Protein AF-A0A5R8LJY5-F1 (afdb_monomer)

Foldseek 3Di:
DVVVVVVVVVVVVVVVVVVVPDPDDAADDPPAPGGPVVQVVQVVVPGGDPDGPVPPPPDD

Mean predicted aligned error: 6.27 Å

Secondary structure (DSSP, 8-state):
-HHHHHHHHHHHHHHHHHHHT--------TTSS--HHHHHHHHTTT---S--TT------

Structure (mmCIF, N/CA/C/O backbone):
data_AF-A0A5R8LJY5-F1
#
_entry.id   AF-A0A5R8LJY5-F1
#
loop_
_atom_site.group_PDB
_atom_site.id
_atom_site.type_symbol
_atom_site.label_atom_id
_atom_site.label_alt_id
_atom_site.label_comp_id
_atom_site.label_asym_id
_atom_site.label_entity_id
_atom_site.label_seq_id
_atom_site.pdbx_PDB_ins_code
_atom_site.Cartn_x
_atom_site.Cartn_y
_atom_site.Cartn_z
_atom_site.occupancy
_atom_site.B_iso_or_equiv
_atom_site.auth_seq_id
_atom_site.auth_comp_id
_atom_site.auth_asym_id
_atom_site.auth_atom_id
_atom_site.pdbx_PDB_model_num
ATOM 1 N N . HIS A 1 1 ? -17.307 19.189 3.398 1.00 70.62 1 HIS A N 1
ATOM 2 C CA . HIS A 1 1 ? -15.938 18.853 2.949 1.00 70.62 1 HIS A CA 1
ATOM 3 C C . HIS A 1 1 ? -15.018 18.281 4.030 1.00 70.62 1 HIS A C 1
ATOM 5 O O . HIS A 1 1 ? -14.002 17.706 3.675 1.00 70.62 1 HIS A O 1
ATOM 11 N N . TRP A 1 2 ? -15.345 18.354 5.329 1.00 87.19 2 TRP A N 1
ATOM 12 C CA . TRP A 1 2 ? -14.532 17.686 6.362 1.00 87.19 2 TRP A CA 1
ATOM 13 C C . TRP A 1 2 ? -14.829 16.179 6.484 1.00 87.19 2 TRP A C 1
ATOM 15 O O . TRP A 1 2 ? -13.936 15.381 6.745 1.00 87.19 2 TRP A O 1
ATOM 25 N N . SER A 1 3 ? -16.078 15.777 6.235 1.00 85.69 3 SER A N 1
ATOM 26 C CA . SER A 1 3 ? -16.524 14.377 6.279 1.00 85.69 3 SER A CA 1
ATOM 27 C C . SER A 1 3 ? -15.781 13.472 5.289 1.00 85.69 3 SER A C 1
ATOM 29 O O . SER A 1 3 ? -15.366 12.382 5.662 1.00 85.69 3 SER A O 1
ATOM 31 N N . GLU A 1 4 ? -15.571 13.929 4.053 1.00 89.00 4 GLU A N 1
ATOM 32 C CA . GLU A 1 4 ? -14.834 13.184 3.018 1.00 89.00 4 GLU A CA 1
ATOM 33 C C . GLU A 1 4 ? -13.362 12.998 3.401 1.00 89.00 4 GLU A C 1
ATOM 35 O O . GLU A 1 4 ? -12.837 11.892 3.320 1.00 89.00 4 GLU A O 1
ATOM 40 N N . LEU A 1 5 ? -12.714 14.058 3.897 1.00 92.50 5 LEU A N 1
ATOM 41 C CA . LEU A 1 5 ? -11.332 13.990 4.373 1.00 92.50 5 LEU A CA 1
ATOM 42 C C . LEU A 1 5 ? -11.191 13.007 5.543 1.00 92.50 5 LEU A C 1
ATOM 44 O O . LEU A 1 5 ? -10.264 12.202 5.567 1.00 92.50 5 LEU A O 1
ATOM 48 N N . SER A 1 6 ? -12.126 13.049 6.493 1.00 94.00 6 SER A N 1
ATOM 49 C CA . SER A 1 6 ? -12.150 12.124 7.624 1.00 94.00 6 SER A CA 1
ATOM 50 C C . SER A 1 6 ? -12.354 10.676 7.183 1.00 94.00 6 SER A C 1
ATOM 52 O O . SER A 1 6 ? -11.679 9.790 7.697 1.00 94.00 6 SER A O 1
ATOM 54 N N . ALA A 1 7 ? -13.233 10.416 6.213 1.00 94.88 7 ALA A N 1
ATOM 55 C CA . ALA A 1 7 ? -13.435 9.072 5.674 1.00 94.88 7 ALA A CA 1
ATOM 56 C C . ALA A 1 7 ? -12.164 8.515 5.008 1.00 94.88 7 ALA A C 1
ATOM 58 O O . ALA A 1 7 ? -11.816 7.358 5.239 1.00 94.88 7 ALA A O 1
ATOM 59 N N . SER A 1 8 ? -11.435 9.342 4.249 1.00 96.75 8 SER A N 1
ATOM 60 C CA . SER A 1 8 ? -10.152 8.946 3.654 1.00 96.75 8 SER A CA 1
ATOM 61 C C . SER A 1 8 ? -9.115 8.561 4.713 1.00 96.75 8 SER A C 1
ATOM 63 O O . SER A 1 8 ? -8.436 7.548 4.558 1.00 96.75 8 SER A O 1
ATOM 65 N N . TRP A 1 9 ? -9.019 9.325 5.807 1.00 96.06 9 TRP A N 1
ATOM 66 C CA . TRP A 1 9 ? -8.105 9.008 6.909 1.00 96.06 9 TRP A CA 1
ATOM 67 C C . TRP A 1 9 ? -8.479 7.714 7.625 1.00 96.06 9 TRP A C 1
ATOM 69 O O . TRP A 1 9 ? -7.618 6.857 7.782 1.00 96.06 9 TRP A O 1
ATOM 79 N N . HIS A 1 10 ? -9.761 7.504 7.938 1.00 96.88 10 HIS A N 1
ATOM 80 C CA . HIS A 1 10 ? -10.208 6.249 8.550 1.00 96.88 10 HIS A CA 1
ATOM 81 C C . HIS A 1 10 ? -9.842 5.015 7.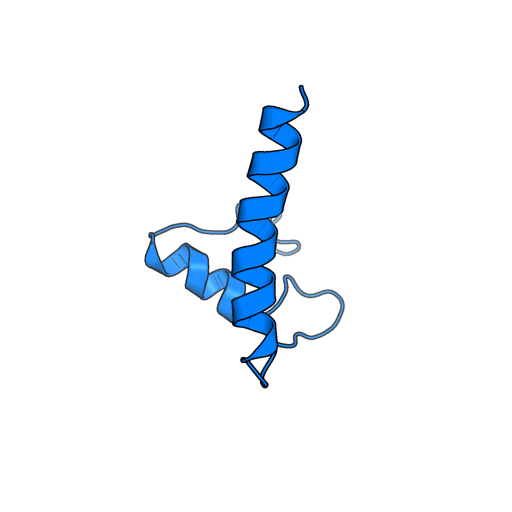708 1.00 96.88 10 HIS A C 1
ATOM 83 O O . HIS A 1 10 ? -9.500 3.970 8.259 1.00 96.88 10 HIS A O 1
ATOM 89 N N . PHE A 1 11 ? -9.897 5.123 6.377 1.00 97.19 11 PHE A N 1
ATOM 90 C CA . PHE A 1 11 ? -9.486 4.037 5.486 1.00 97.19 11 PHE A CA 1
ATOM 91 C C . PHE A 1 11 ? -7.970 3.782 5.538 1.00 97.19 11 PHE A C 1
ATOM 93 O O . PHE A 1 11 ? -7.539 2.632 5.623 1.00 97.19 11 PHE A O 1
ATOM 100 N N . ILE A 1 12 ? -7.158 4.844 5.524 1.00 97.38 12 ILE A N 1
ATOM 101 C CA . ILE A 1 12 ? -5.691 4.754 5.601 1.00 97.38 12 ILE A CA 1
ATOM 102 C C . ILE A 1 12 ? -5.237 4.189 6.953 1.00 97.38 12 ILE A C 1
ATOM 104 O O . ILE A 1 12 ? -4.339 3.347 6.985 1.00 97.38 12 ILE A O 1
ATOM 108 N N . ASP A 1 13 ? -5.872 4.601 8.051 1.00 97.81 13 ASP A N 1
ATOM 109 C CA . ASP A 1 13 ? -5.516 4.177 9.409 1.00 97.81 13 ASP A CA 1
ATOM 110 C C . ASP A 1 13 ? -5.611 2.654 9.569 1.00 97.81 13 ASP A C 1
ATOM 112 O O . ASP A 1 13 ? -4.718 2.023 10.138 1.00 97.81 13 ASP A O 1
ATOM 116 N N . ALA A 1 14 ? -6.649 2.036 8.997 1.00 97.50 14 ALA A N 1
ATOM 117 C CA . ALA A 1 14 ? -6.809 0.584 9.016 1.00 97.50 14 ALA A CA 1
ATOM 118 C C . ALA A 1 14 ? -5.671 -0.143 8.273 1.00 97.50 14 ALA A C 1
ATOM 120 O O . ALA A 1 14 ? -5.170 -1.164 8.750 1.00 97.50 14 ALA A O 1
ATOM 121 N N . ILE A 1 15 ? -5.230 0.394 7.128 1.00 96.31 15 ILE A N 1
ATOM 122 C CA . ILE A 1 15 ? -4.117 -0.162 6.342 1.00 96.31 15 ILE A CA 1
ATOM 123 C C . ILE A 1 15 ? -2.802 -0.023 7.113 1.00 96.31 15 ILE A C 1
ATOM 125 O O . ILE A 1 15 ? -2.044 -0.987 7.219 1.00 96.31 15 ILE A O 1
ATOM 129 N N . GLN A 1 16 ? -2.544 1.156 7.685 1.00 96.06 16 GLN A N 1
ATOM 130 C CA . GLN A 1 16 ? -1.333 1.419 8.460 1.00 96.06 16 GLN A CA 1
ATOM 131 C C . GLN A 1 16 ? -1.236 0.486 9.675 1.00 96.06 16 GLN A C 1
ATOM 133 O O . GLN A 1 16 ? -0.178 -0.098 9.915 1.00 96.06 16 GLN A O 1
ATOM 138 N N . ALA A 1 17 ? -2.336 0.307 10.415 1.00 96.81 17 ALA A N 1
ATOM 139 C CA . ALA A 1 17 ? -2.382 -0.588 11.565 1.00 96.81 17 ALA A CA 1
ATOM 140 C C . ALA A 1 17 ? -2.019 -2.028 11.170 1.00 96.81 17 ALA A C 1
ATOM 142 O O . ALA A 1 17 ? -1.181 -2.646 11.827 1.00 96.81 17 ALA A O 1
ATOM 143 N N . ALA A 1 18 ? -2.577 -2.537 10.067 1.00 95.06 18 ALA A N 1
ATOM 144 C CA . ALA A 1 18 ? -2.248 -3.864 9.553 1.00 95.06 18 ALA A CA 1
ATOM 145 C C . ALA A 1 18 ? -0.770 -3.974 9.137 1.00 95.06 18 ALA A C 1
ATOM 147 O O . ALA A 1 18 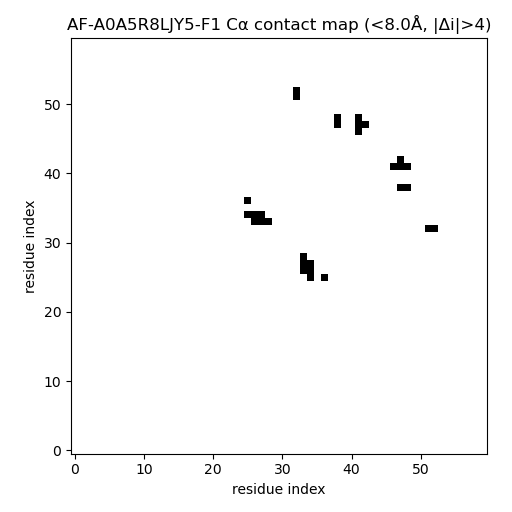? -0.088 -4.916 9.535 1.00 95.06 18 ALA A O 1
ATOM 148 N N . TRP A 1 19 ? -0.245 -2.991 8.399 1.00 93.69 19 TRP A N 1
ATOM 149 C CA . TRP A 1 19 ? 1.158 -2.981 7.969 1.00 93.69 19 TRP A CA 1
ATOM 150 C C . TRP A 1 19 ? 2.147 -2.885 9.129 1.00 93.69 19 TRP A C 1
ATOM 152 O O . TRP A 1 19 ? 3.221 -3.468 9.050 1.00 93.69 19 TRP A O 1
ATOM 162 N N . SER A 1 20 ? 1.788 -2.212 10.226 1.00 95.12 20 SER A N 1
ATOM 163 C CA . SER A 1 20 ? 2.644 -2.135 11.419 1.00 95.12 20 SER A CA 1
ATOM 164 C C . SER A 1 20 ? 2.953 -3.503 12.043 1.00 95.12 20 SER A C 1
ATOM 166 O O . SER A 1 20 ? 3.937 -3.636 12.766 1.00 95.12 20 SER A O 1
ATOM 168 N N . GLN A 1 21 ? 2.113 -4.506 11.768 1.00 95.50 21 GLN A N 1
ATOM 169 C CA . GLN A 1 21 ? 2.246 -5.872 12.271 1.00 95.50 21 GLN A CA 1
ATOM 170 C C . GLN A 1 21 ? 2.856 -6.835 11.239 1.00 95.50 21 GLN A C 1
ATOM 172 O O . GLN A 1 21 ? 3.079 -7.998 11.567 1.00 95.50 21 GLN A O 1
ATOM 177 N N . GLU A 1 22 ? 3.129 -6.381 10.010 1.00 91.56 22 GLU A N 1
ATOM 178 C CA . GLU A 1 22 ? 3.696 -7.205 8.940 1.00 91.56 22 GLU A CA 1
ATOM 179 C C . GLU A 1 22 ? 5.197 -6.911 8.779 1.00 91.56 22 GLU A C 1
ATOM 181 O O . GLU A 1 22 ? 5.570 -5.853 8.263 1.00 91.56 22 GLU A O 1
ATOM 186 N N . PRO A 1 23 ? 6.089 -7.823 9.205 1.00 85.25 23 PRO A N 1
ATOM 187 C CA . PRO A 1 23 ? 7.528 -7.601 9.111 1.00 85.25 23 PRO A CA 1
ATOM 188 C C . PRO A 1 23 ? 8.073 -7.698 7.677 1.00 85.25 23 PRO A C 1
ATOM 190 O O . PRO A 1 23 ? 9.176 -7.210 7.426 1.00 85.25 23 PRO A O 1
ATOM 193 N N . ASN A 1 24 ? 7.350 -8.319 6.736 1.00 89.69 24 ASN A N 1
ATOM 194 C CA . ASN A 1 24 ? 7.844 -8.560 5.381 1.00 89.69 24 ASN A CA 1
ATOM 195 C C . ASN A 1 24 ? 7.131 -7.681 4.350 1.00 89.69 24 ASN A C 1
ATOM 197 O O . ASN A 1 24 ? 5.995 -7.941 3.956 1.00 89.69 24 ASN A O 1
ATOM 201 N N . MET A 1 25 ? 7.840 -6.678 3.833 1.00 88.88 25 MET A N 1
ATOM 202 C CA . MET A 1 25 ? 7.355 -5.863 2.719 1.00 88.88 25 MET A CA 1
ATOM 203 C C . MET A 1 25 ? 7.880 -6.415 1.382 1.00 88.88 25 MET A C 1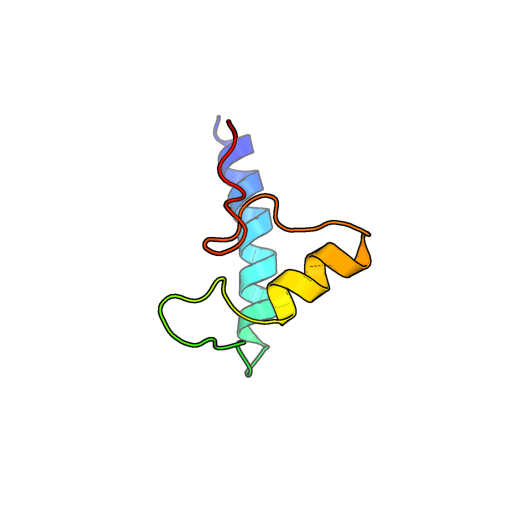
ATOM 205 O O . MET A 1 25 ? 9.089 -6.641 1.259 1.00 88.88 25 MET A O 1
ATOM 209 N N . PRO A 1 26 ? 7.028 -6.603 0.355 1.00 93.50 26 PRO A N 1
ATOM 210 C CA . PRO A 1 26 ? 7.489 -6.993 -0.970 1.00 93.50 26 PRO A CA 1
ATOM 211 C C . PRO A 1 26 ? 8.467 -5.966 -1.549 1.00 93.50 26 PRO A C 1
ATOM 213 O O . PRO A 1 26 ? 8.201 -4.764 -1.555 1.00 93.50 26 PRO A O 1
ATOM 216 N N . THR A 1 27 ? 9.586 -6.447 -2.083 1.00 94.88 27 THR A N 1
ATOM 217 C CA . THR A 1 27 ? 10.567 -5.627 -2.799 1.00 94.88 27 THR A CA 1
ATOM 218 C C . THR A 1 27 ? 10.532 -5.945 -4.287 1.00 94.88 27 THR A C 1
ATOM 220 O O . THR A 1 27 ? 9.952 -6.941 -4.725 1.00 94.88 27 THR A O 1
ATOM 223 N N . TYR A 1 28 ? 11.125 -5.068 -5.088 1.00 95.19 28 TYR A N 1
ATOM 224 C CA . TYR A 1 28 ? 11.204 -5.238 -6.530 1.00 95.19 28 TYR A CA 1
ATOM 225 C C . TYR A 1 28 ? 12.448 -4.530 -7.077 1.00 95.19 28 TYR A C 1
ATOM 227 O O . TYR A 1 28 ? 12.904 -3.550 -6.480 1.00 95.19 28 TYR A O 1
ATOM 235 N N . PRO A 1 29 ? 13.021 -5.002 -8.198 1.00 94.12 29 PRO A N 1
ATOM 236 C CA . PRO A 1 29 ? 14.131 -4.308 -8.835 1.00 94.12 29 PRO A CA 1
ATOM 237 C C . 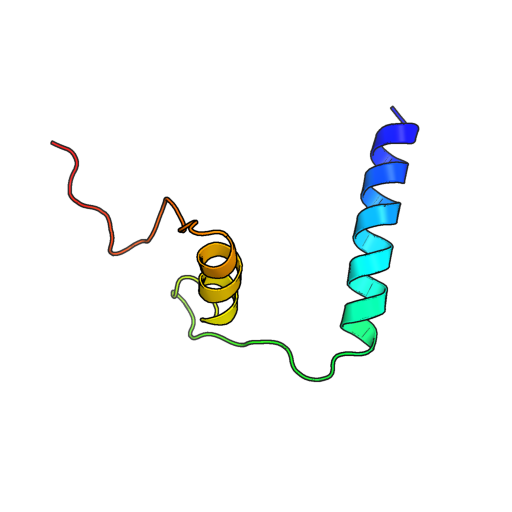PRO A 1 29 ? 13.712 -2.912 -9.306 1.00 94.12 29 PRO A C 1
ATOM 239 O O . PRO A 1 29 ? 12.591 -2.717 -9.784 1.00 94.12 29 PRO A O 1
ATOM 242 N N . ALA A 1 30 ? 14.621 -1.943 -9.215 1.00 93.19 30 ALA A N 1
ATOM 243 C CA . ALA A 1 30 ? 14.381 -0.601 -9.734 1.00 93.19 30 ALA A CA 1
ATOM 244 C C . ALA A 1 30 ? 14.008 -0.635 -11.230 1.00 93.19 30 ALA A C 1
ATOM 246 O O . ALA A 1 30 ? 14.455 -1.512 -11.969 1.00 93.19 30 ALA A O 1
ATOM 247 N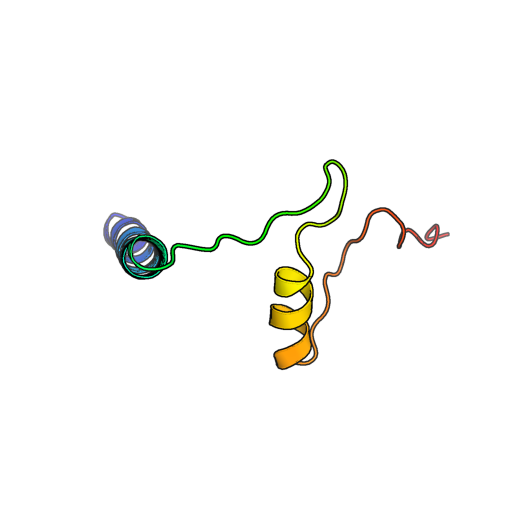 N . ALA A 1 31 ? 13.194 0.332 -11.665 1.00 87.31 31 ALA A N 1
ATOM 248 C CA . ALA A 1 31 ? 12.673 0.437 -13.034 1.00 87.31 31 ALA A CA 1
ATOM 249 C C . ALA A 1 31 ? 11.800 -0.749 -13.507 1.00 87.31 31 ALA A C 1
ATOM 251 O O . ALA A 1 31 ? 11.591 -0.925 -14.706 1.00 87.31 31 ALA A O 1
ATOM 252 N N . THR A 1 32 ? 11.248 -1.538 -12.579 1.00 90.44 32 THR A N 1
ATOM 253 C CA . THR A 1 32 ? 10.198 -2.528 -12.872 1.00 90.44 32 THR A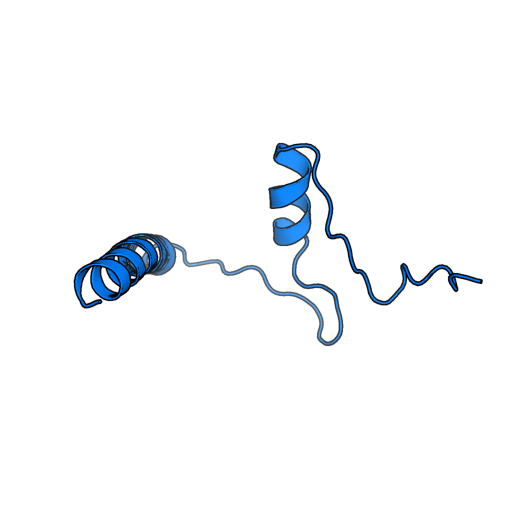 CA 1
ATOM 254 C C . THR A 1 32 ? 8.812 -2.000 -12.487 1.00 90.44 32 THR A C 1
ATOM 256 O O . THR A 1 32 ? 8.682 -0.943 -11.873 1.00 90.44 32 THR A O 1
ATOM 259 N N . MET A 1 33 ? 7.764 -2.750 -12.834 1.00 92.56 33 MET A N 1
ATOM 260 C CA . MET A 1 33 ? 6.362 -2.433 -12.518 1.00 92.56 33 MET A CA 1
ATOM 261 C C . MET A 1 33 ? 5.969 -2.660 -11.050 1.00 92.56 33 MET A C 1
ATOM 263 O O . MET A 1 33 ? 4.792 -2.561 -10.708 1.00 92.56 33 MET A O 1
ATOM 267 N N . GLY A 1 34 ? 6.931 -2.971 -10.182 1.00 93.88 34 GLY A N 1
ATOM 268 C CA . GLY A 1 34 ? 6.662 -3.336 -8.800 1.00 93.88 34 GLY A CA 1
ATOM 269 C C . GLY A 1 34 ? 6.738 -4.847 -8.558 1.00 93.88 34 GLY A C 1
ATOM 270 O O . GLY A 1 34 ? 7.180 -5.609 -9.422 1.00 93.88 34 GLY A O 1
ATOM 271 N N . PRO A 1 35 ? 6.341 -5.295 -7.358 1.00 96.00 35 PRO A N 1
ATOM 272 C CA . PRO A 1 35 ? 6.457 -6.688 -6.943 1.00 96.00 35 PRO A CA 1
ATOM 273 C C . PRO A 1 35 ? 5.400 -7.573 -7.616 1.00 96.00 35 PRO A C 1
ATOM 275 O O . PRO A 1 35 ? 4.299 -7.117 -7.925 1.00 96.00 35 PRO A O 1
ATOM 278 N N . GLN A 1 36 ? 5.682 -8.877 -7.731 1.00 94.69 36 GLN A N 1
ATOM 279 C CA . GLN A 1 36 ? 4.727 -9.876 -8.240 1.00 94.69 36 GLN A CA 1
ATOM 280 C C . GLN A 1 36 ? 3.380 -9.835 -7.493 1.00 94.69 36 GLN A C 1
ATOM 282 O O . GLN A 1 36 ? 2.324 -9.938 -8.109 1.00 94.69 36 GLN A O 1
ATOM 287 N N . ALA A 1 37 ? 3.409 -9.563 -6.183 1.00 95.44 37 ALA A N 1
ATOM 288 C CA . ALA A 1 37 ? 2.212 -9.436 -5.353 1.00 95.44 37 ALA A CA 1
ATOM 289 C C . ALA A 1 37 ? 1.200 -8.391 -5.873 1.00 95.44 37 ALA A C 1
ATOM 291 O O . ALA A 1 37 ? -0.001 -8.555 -5.668 1.00 95.44 37 ALA A O 1
ATOM 292 N N . ALA A 1 38 ? 1.654 -7.341 -6.572 1.00 95.31 38 ALA A N 1
ATOM 293 C CA . ALA A 1 38 ? 0.766 -6.343 -7.174 1.00 95.31 38 ALA A CA 1
ATOM 294 C C . ALA A 1 38 ? 0.008 -6.886 -8.400 1.00 95.31 38 ALA A C 1
ATOM 296 O O . ALA A 1 38 ? -1.111 -6.454 -8.669 1.00 95.31 38 ALA A O 1
ATOM 297 N N . PHE A 1 39 ? 0.595 -7.831 -9.140 1.00 95.50 39 PHE A N 1
ATOM 298 C CA . PHE A 1 39 ? -0.069 -8.528 -10.245 1.00 95.50 39 PHE A CA 1
ATOM 299 C C . PHE A 1 39 ? -1.029 -9.592 -9.715 1.00 95.50 39 PHE A C 1
ATOM 301 O O . PHE A 1 39 ? -2.180 -9.646 -10.147 1.00 95.50 39 PHE A O 1
ATOM 308 N N . ASP A 1 40 ? -0.587 -10.375 -8.728 1.00 96.94 40 ASP A N 1
ATOM 309 C CA . ASP A 1 40 ? -1.400 -11.421 -8.102 1.00 96.94 40 ASP A CA 1
ATOM 310 C C . ASP A 1 40 ? -2.667 -10.841 -7.459 1.00 96.94 40 ASP A C 1
ATOM 312 O O . ASP A 1 40 ? -3.724 -11.467 -7.506 1.00 96.94 40 ASP A O 1
ATOM 316 N N . LEU A 1 41 ? -2.581 -9.633 -6.885 1.00 96.38 41 LEU A N 1
ATOM 317 C CA . LEU A 1 41 ? -3.727 -8.917 -6.324 1.00 96.38 41 LEU A CA 1
ATOM 318 C C . LEU A 1 41 ? -4.838 -8.708 -7.362 1.00 96.38 41 LEU A C 1
ATOM 320 O O . LEU A 1 41 ? -5.994 -8.991 -7.068 1.00 96.38 41 LEU A O 1
ATOM 324 N N . LEU A 1 42 ? -4.494 -8.238 -8.563 1.00 96.94 42 LEU A N 1
ATOM 325 C CA . LEU A 1 42 ? -5.467 -7.998 -9.633 1.00 96.94 42 LEU A CA 1
ATOM 326 C C . LEU A 1 42 ? -5.959 -9.306 -10.262 1.00 96.94 42 LEU A C 1
ATOM 328 O O . LEU A 1 42 ? -7.152 -9.449 -10.535 1.00 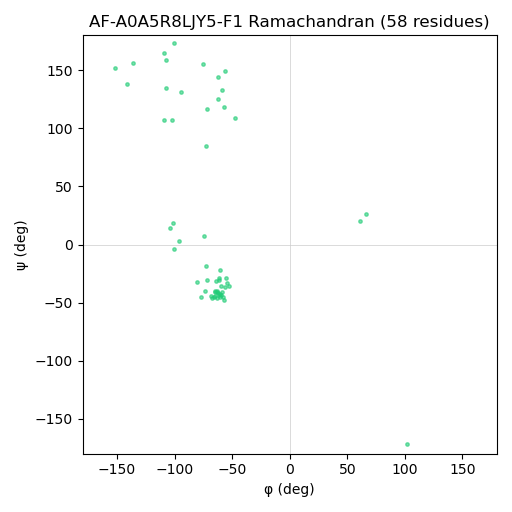96.94 42 LEU A O 1
ATOM 332 N N . ALA A 1 43 ? -5.058 -10.273 -10.450 1.00 97.44 43 ALA A N 1
ATOM 333 C CA . ALA A 1 43 ? -5.372 -11.555 -11.071 1.00 97.44 43 ALA A CA 1
ATOM 334 C C . ALA A 1 43 ? -6.425 -12.356 -10.284 1.00 97.44 43 ALA A C 1
ATOM 336 O O . ALA A 1 43 ? -7.228 -13.060 -10.895 1.00 97.44 43 ALA A O 1
ATOM 337 N N . ARG A 1 44 ? -6.478 -12.206 -8.949 1.00 97.81 44 ARG A N 1
ATOM 338 C CA . ARG A 1 44 ? -7.521 -12.806 -8.087 1.00 97.81 44 ARG A CA 1
ATOM 339 C C . ARG A 1 44 ? -8.940 -12.444 -8.526 1.00 97.81 44 ARG A C 1
ATOM 341 O O . ARG A 1 44 ? -9.829 -13.281 -8.421 1.00 97.81 44 ARG A O 1
ATOM 348 N N . ASP A 1 45 ? -9.116 -11.242 -9.067 1.00 97.75 45 ASP A N 1
ATOM 349 C CA . ASP A 1 45 ? -10.401 -10.732 -9.545 1.00 97.75 45 ASP A CA 1
ATOM 350 C C . ASP A 1 45 ? -10.513 -10.759 -11.082 1.00 97.75 45 ASP A C 1
ATOM 352 O O . ASP A 1 45 ? -11.385 -10.103 -11.655 1.00 97.75 45 ASP A O 1
ATOM 356 N N . GLY A 1 46 ? -9.618 -11.482 -11.772 1.00 97.50 46 GLY A N 1
ATOM 357 C CA . GLY A 1 46 ? -9.572 -11.547 -13.237 1.00 97.50 46 GLY A CA 1
ATOM 358 C C . GLY A 1 46 ? -9.193 -10.218 -13.901 1.00 97.50 46 GLY A C 1
ATOM 359 O O . GLY A 1 46 ? -9.606 -9.952 -15.029 1.00 97.50 46 GLY A O 1
ATOM 360 N N . ARG A 1 47 ? -8.456 -9.354 -13.193 1.00 97.06 47 ARG A N 1
ATOM 361 C CA . ARG A 1 47 ? -8.032 -8.028 -13.666 1.00 97.06 47 ARG A CA 1
ATOM 362 C C . ARG A 1 47 ? -6.541 -8.011 -13.978 1.00 97.06 47 ARG A C 1
ATOM 364 O O . ARG A 1 47 ? -5.764 -8.793 -13.439 1.00 97.06 47 ARG A O 1
ATOM 371 N N . GLU A 1 48 ? -6.136 -7.046 -14.797 1.00 95.88 48 GLU A N 1
ATOM 372 C CA . GLU A 1 48 ? -4.734 -6.783 -15.117 1.00 95.88 48 GLU A CA 1
ATOM 373 C C . GLU A 1 48 ? -4.430 -5.284 -15.087 1.00 95.88 48 GLU A C 1
ATOM 375 O O . GLU A 1 48 ? -5.312 -4.446 -15.297 1.00 95.88 48 GLU A O 1
ATOM 380 N N . TRP A 1 49 ? -3.158 -4.942 -14.873 1.00 93.19 49 TRP A N 1
ATOM 381 C CA . TRP A 1 49 ? -2.674 -3.582 -15.087 1.00 93.19 49 TRP A CA 1
ATOM 382 C C . TRP A 1 49 ? -2.832 -3.194 -16.558 1.00 93.19 49 TRP A C 1
ATOM 384 O O . TRP A 1 49 ? -2.305 -3.868 -17.445 1.00 93.19 49 TRP A O 1
ATOM 394 N N . PHE A 1 50 ? -3.524 -2.081 -16.802 1.00 90.94 50 PHE A N 1
ATOM 395 C CA . PHE A 1 50 ? -3.760 -1.571 -18.154 1.00 90.94 50 PHE A CA 1
ATOM 396 C C . PHE A 1 50 ? -2.462 -1.134 -18.846 1.00 90.94 50 PHE A C 1
ATOM 398 O O . PHE A 1 50 ? -2.262 -1.399 -20.028 1.00 90.94 50 PHE A O 1
ATOM 405 N N . TRP A 1 51 ? -1.559 -0.498 -18.101 1.00 87.31 51 TRP A N 1
ATOM 406 C CA . TRP A 1 51 ? -0.277 -0.032 -18.614 1.00 87.31 51 TRP A CA 1
ATOM 407 C C . TRP A 1 51 ? 0.869 -0.897 -18.089 1.00 87.31 51 TRP A C 1
ATOM 409 O O . TRP A 1 51 ? 0.937 -1.180 -16.894 1.00 87.31 51 TRP A O 1
ATOM 419 N N . GLN A 1 52 ? 1.783 -1.287 -18.979 1.00 80.94 52 GLN A N 1
ATOM 420 C CA . GLN A 1 52 ? 3.088 -1.856 -18.636 1.00 80.94 52 GLN A CA 1
ATOM 421 C C . GLN A 1 52 ? 4.117 -1.296 -19.632 1.00 80.94 52 GLN A C 1
ATOM 423 O O . GLN A 1 52 ? 3.824 -1.246 -20.828 1.00 80.94 52 GLN A O 1
ATOM 428 N N . PRO A 1 53 ? 5.324 -0.903 -19.194 1.00 73.50 53 PRO A N 1
ATOM 429 C CA . PRO A 1 53 ? 6.294 -0.185 -20.021 1.00 73.50 53 PRO A CA 1
ATOM 430 C C . PRO A 1 53 ? 6.753 -0.986 -21.247 1.00 73.50 53 PRO A C 1
ATOM 432 O O . PRO A 1 53 ? 7.047 -0.403 -22.283 1.00 73.50 53 PRO A O 1
ATOM 435 N N . HIS A 1 54 ? 6.759 -2.319 -21.166 1.00 67.81 54 HIS A N 1
ATOM 436 C CA . HIS A 1 54 ? 7.075 -3.217 -22.284 1.00 67.81 54 HIS A CA 1
ATOM 437 C C . HIS A 1 54 ? 5.826 -3.740 -23.025 1.00 67.81 54 HIS A C 1
ATOM 439 O O . HIS A 1 54 ? 5.953 -4.566 -23.923 1.00 67.81 54 HIS A O 1
ATOM 445 N N . ARG A 1 55 ? 4.616 -3.300 -22.647 1.00 62.78 55 ARG A N 1
ATOM 446 C CA . ARG A 1 55 ? 3.335 -3.635 -23.306 1.00 62.78 55 ARG A CA 1
ATOM 447 C C . ARG A 1 55 ? 2.844 -2.492 -24.206 1.00 62.78 55 ARG A C 1
ATOM 449 O O . ARG A 1 55 ? 1.680 -2.460 -24.585 1.00 62.78 55 ARG A O 1
ATOM 456 N N . VAL A 1 56 ? 3.723 -1.567 -24.597 1.00 53.94 56 VAL A N 1
ATOM 457 C CA . VAL A 1 56 ? 3.430 -0.679 -25.727 1.00 53.94 56 VAL A CA 1
ATOM 458 C C . VAL A 1 56 ? 3.526 -1.522 -27.001 1.00 53.94 56 VAL A C 1
ATOM 460 O O . VAL A 1 56 ? 4.565 -1.582 -27.652 1.00 53.94 56 VAL A O 1
ATOM 463 N N . GLN A 1 57 ? 2.435 -2.203 -27.358 1.00 55.12 57 GLN A N 1
ATOM 464 C CA . GLN A 1 57 ? 2.119 -2.316 -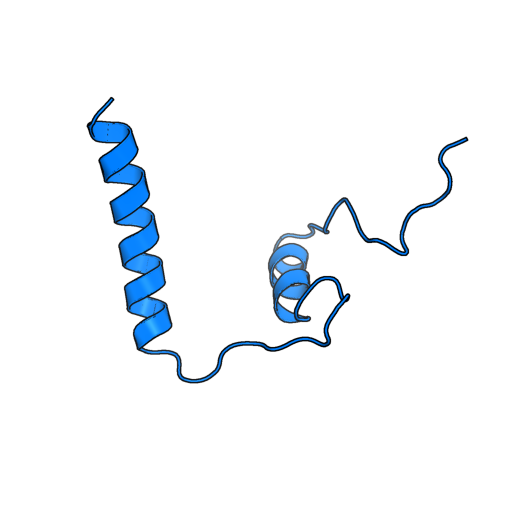28.775 1.00 55.12 57 GLN A CA 1
ATOM 465 C C . GLN A 1 57 ? 2.008 -0.872 -29.253 1.00 55.12 57 GLN A C 1
ATOM 467 O O . GLN A 1 57 ? 1.218 -0.108 -28.697 1.00 55.12 57 GLN A O 1
ATOM 472 N N . MET A 1 58 ? 2.877 -0.482 -30.186 1.00 42.12 58 MET A N 1
ATOM 473 C CA . MET A 1 58 ? 2.701 0.749 -30.945 1.00 42.12 58 MET A CA 1
ATOM 474 C C . MET A 1 58 ? 1.248 0.729 -31.421 1.00 42.12 58 MET A C 1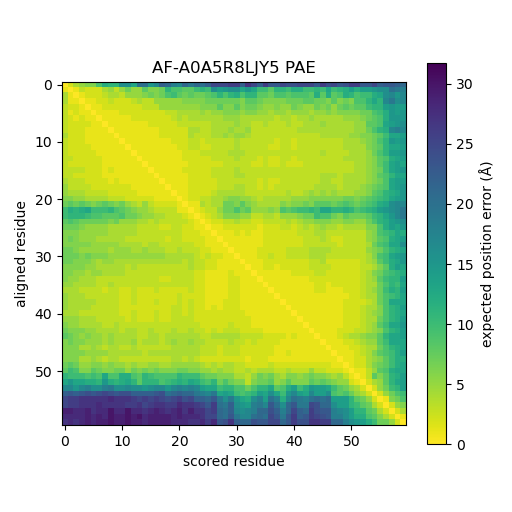
ATOM 476 O O . MET A 1 58 ? 0.867 -0.163 -32.175 1.00 42.12 58 MET A O 1
ATOM 480 N N . ALA A 1 59 ? 0.415 1.592 -30.848 1.00 42.34 59 ALA A N 1
ATOM 481 C CA . ALA A 1 59 ? -0.886 1.853 -31.420 1.00 42.34 59 ALA A CA 1
ATOM 482 C C . ALA A 1 59 ? -0.597 2.662 -32.683 1.00 42.34 59 ALA A C 1
ATOM 484 O O . ALA A 1 59 ? 0.026 3.723 -32.588 1.00 42.34 59 ALA A O 1
ATOM 485 N N . ASP A 1 60 ? -0.951 2.083 -33.825 1.00 44.38 60 ASP A N 1
ATOM 486 C CA . ASP A 1 60 ? -0.926 2.735 -35.133 1.00 44.38 60 ASP A CA 1
ATOM 487 C C . ASP A 1 60 ? -1.749 4.037 -35.124 1.00 44.38 60 ASP A C 1
ATOM 489 O O . ASP A 1 60 ? -2.831 4.058 -34.484 1.00 44.38 60 ASP A O 1
#

Sequence (60 aa):
HWSELSASWHFIDAIQAAWSQEPNMPTYPAATMGPQAAFDLLARDGREWFWQPHRVQMAD

Solvent-accessible surface area (backbone atoms only — not comparable to full-atom values): 4034 Å² total; per-residue (Å²): 120,64,66,62,56,50,53,55,47,60,56,49,51,56,53,51,59,54,52,77,75,50,92,78,75,88,66,59,68,86,97,56,98,57,35,70,67,65,53,54,62,34,45,76,74,78,41,74,80,90,75,52,94,89,65,66,68,83,79,128

Organism: Lacticaseibacillus zeae (NCBI:txid57037)

Nearest PDB structures (foldseek):
  1h93-assembly1_A  TM=9.305E-01  e=8.868E-02  Leuconostoc mesenteroides
  1e77-assembly1_A  TM=9.264E-01  e=1.114E-01  Leuconostoc mesenteroides

pLDDT: mean 88.29, std 14.35, range [42.12, 97.81]

Radius of gyration: 16.55 Å; Cα contacts (8 Å, |Δi|>4): 15; chains: 1; bounding box: 31×32×47 Å

InterPro domains:
  IPR022675 Glucose-6-phosphate dehydrogenase, C-terminal [PF02781] (1-49)